Protein AF-A0A4R2F2S1-F1 (afdb_monomer)

Structure (mmCIF, N/CA/C/O backbone):
data_AF-A0A4R2F2S1-F1
#
_entry.id   AF-A0A4R2F2S1-F1
#
loop_
_atom_site.group_PDB
_atom_site.id
_atom_site.type_symbol
_atom_site.label_atom_id
_atom_site.label_alt_id
_atom_site.label_comp_id
_atom_site.label_asym_id
_atom_site.label_entity_id
_atom_site.label_seq_id
_atom_site.pdbx_PDB_ins_code
_atom_site.Cartn_x
_atom_site.Cartn_y
_atom_sit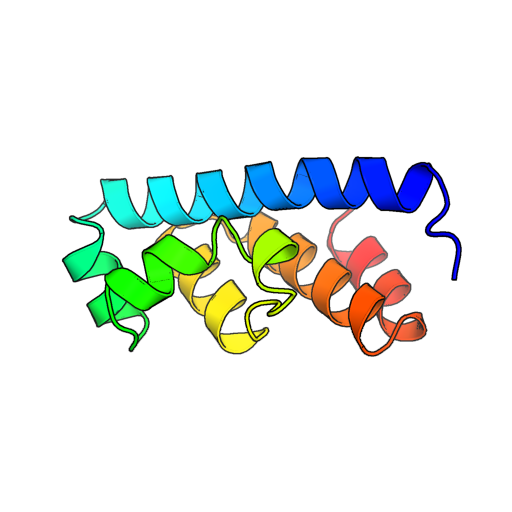e.Cartn_z
_atom_site.occupancy
_atom_site.B_iso_or_equiv
_atom_site.auth_seq_id
_atom_site.auth_comp_id
_atom_site.auth_asym_id
_atom_site.auth_atom_id
_atom_site.pdbx_PDB_model_num
ATOM 1 N N . MET A 1 1 ? 17.774 5.615 18.869 1.00 41.28 1 MET A N 1
ATOM 2 C CA . MET A 1 1 ? 16.301 5.537 18.785 1.00 41.28 1 MET A CA 1
ATOM 3 C C . MET A 1 1 ? 15.948 4.057 18.724 1.00 41.28 1 MET A C 1
ATOM 5 O O . MET A 1 1 ? 16.067 3.455 17.668 1.00 41.28 1 MET A O 1
ATOM 9 N N . LEU A 1 2 ? 15.712 3.431 19.880 1.00 40.88 2 LEU A N 1
ATOM 10 C CA . LEU A 1 2 ? 15.439 1.994 19.966 1.00 40.88 2 LEU A CA 1
ATOM 11 C C . LEU A 1 2 ? 13.942 1.798 19.721 1.00 40.88 2 LEU A C 1
ATOM 13 O O . LEU A 1 2 ? 13.128 2.182 20.555 1.00 40.88 2 LEU A O 1
ATOM 17 N N . CYS A 1 3 ? 13.584 1.285 18.544 1.00 47.91 3 CYS A N 1
ATOM 18 C CA . CYS A 1 3 ? 12.233 0.789 18.308 1.00 47.91 3 CYS A CA 1
ATOM 19 C C . CYS A 1 3 ? 12.007 -0.403 19.243 1.00 47.91 3 CYS A C 1
ATOM 21 O O . CYS A 1 3 ? 12.709 -1.403 19.129 1.00 47.91 3 CYS A O 1
ATOM 23 N N . ASP A 1 4 ? 11.069 -0.256 20.175 1.00 56.50 4 ASP A N 1
ATOM 24 C CA . ASP A 1 4 ? 10.666 -1.280 21.143 1.00 56.50 4 ASP A CA 1
ATOM 25 C C . ASP A 1 4 ? 10.092 -2.524 20.427 1.00 56.50 4 ASP A C 1
ATOM 27 O O . ASP A 1 4 ? 9.549 -2.397 19.324 1.00 56.50 4 ASP A O 1
ATOM 31 N N . ASP A 1 5 ? 10.159 -3.712 21.035 1.00 52.72 5 ASP A N 1
ATOM 32 C CA . ASP A 1 5 ? 9.821 -5.008 20.403 1.00 52.72 5 ASP A CA 1
ATOM 33 C C . ASP A 1 5 ? 8.396 -5.047 19.826 1.00 52.72 5 ASP A C 1
ATOM 35 O O . ASP A 1 5 ? 8.133 -5.631 18.771 1.00 52.72 5 ASP A O 1
ATOM 39 N N . LYS A 1 6 ? 7.460 -4.341 20.468 1.00 54.94 6 LYS A N 1
ATOM 40 C CA . LYS A 1 6 ? 6.078 -4.193 19.980 1.00 54.94 6 LYS A CA 1
ATOM 41 C C . LYS A 1 6 ? 6.005 -3.460 18.640 1.00 54.94 6 LYS A C 1
ATOM 43 O O . LYS A 1 6 ? 5.169 -3.790 17.802 1.00 54.94 6 LYS A O 1
ATOM 48 N N . THR A 1 7 ? 6.893 -2.494 18.423 1.00 57.72 7 THR A N 1
ATOM 49 C CA . THR A 1 7 ? 7.006 -1.750 17.163 1.00 57.72 7 THR A CA 1
ATOM 50 C C . THR A 1 7 ? 7.485 -2.677 16.049 1.00 57.72 7 THR A C 1
ATOM 52 O O . THR A 1 7 ? 6.948 -2.637 14.946 1.00 57.72 7 THR A O 1
ATOM 55 N N . TRP A 1 8 ? 8.427 -3.580 16.342 1.00 52.19 8 TRP A N 1
ATOM 56 C CA . TRP A 1 8 ? 8.944 -4.554 15.377 1.00 52.19 8 TRP A CA 1
ATOM 57 C C . TRP A 1 8 ? 7.906 -5.578 14.927 1.00 52.19 8 TRP A C 1
ATOM 59 O O . TRP A 1 8 ? 7.760 -5.794 13.722 1.00 52.19 8 TRP A O 1
ATOM 69 N N . VAL A 1 9 ? 7.149 -6.157 15.864 1.00 56.53 9 VAL A N 1
ATOM 70 C CA . VAL A 1 9 ? 6.070 -7.112 15.551 1.00 56.53 9 VAL A CA 1
ATOM 71 C C . VAL A 1 9 ? 4.989 -6.451 14.696 1.00 56.53 9 VAL A C 1
ATOM 73 O O . VAL A 1 9 ? 4.544 -7.018 13.698 1.00 56.53 9 VAL A O 1
ATOM 76 N N . PHE A 1 10 ? 4.616 -5.217 15.034 1.00 59.41 10 PHE A N 1
ATOM 77 C CA . PHE A 1 10 ? 3.615 -4.459 14.287 1.00 59.41 10 PHE A CA 1
ATOM 78 C C . PHE A 1 10 ? 4.102 -4.105 12.873 1.00 59.41 10 PHE A C 1
ATOM 80 O O . PHE A 1 10 ? 3.364 -4.252 11.900 1.00 59.41 10 PHE A O 1
ATOM 87 N N . MET A 1 11 ? 5.374 -3.715 12.726 1.00 61.81 11 MET A N 1
ATOM 88 C CA . MET A 1 11 ? 5.975 -3.498 11.409 1.00 61.81 11 MET A CA 1
ATOM 89 C C . MET A 1 11 ? 6.082 -4.801 10.596 1.00 61.81 11 MET A C 1
ATOM 91 O O . MET A 1 11 ? 5.902 -4.767 9.382 1.00 61.81 11 MET A O 1
ATOM 95 N N . MET A 1 12 ? 6.374 -5.956 11.214 1.00 59.91 12 MET A N 1
ATOM 96 C CA . MET A 1 12 ? 6.365 -7.270 10.538 1.00 59.91 12 MET A CA 1
ATOM 97 C C . MET A 1 12 ? 4.993 -7.604 9.955 1.00 59.91 12 MET A C 1
ATOM 99 O O . MET A 1 12 ? 4.891 -7.867 8.761 1.00 59.91 12 MET A O 1
ATOM 103 N N . GLN A 1 13 ? 3.932 -7.465 10.750 1.00 69.31 13 GLN A N 1
ATOM 104 C CA . GLN A 1 13 ? 2.558 -7.670 10.281 1.00 69.31 13 GLN A CA 1
ATOM 105 C C . GLN A 1 13 ? 2.172 -6.722 9.138 1.00 69.31 13 GLN A C 1
ATOM 107 O O . GLN A 1 13 ? 1.356 -7.064 8.281 1.00 69.31 13 GLN A O 1
ATOM 112 N N . TYR A 1 14 ? 2.760 -5.528 9.103 1.00 70.25 14 TYR A N 1
ATOM 113 C CA . TYR A 1 14 ? 2.450 -4.533 8.090 1.00 70.25 14 TYR A CA 1
ATOM 114 C C . TYR A 1 14 ? 3.069 -4.821 6.722 1.00 70.25 14 TYR A C 1
ATOM 116 O O . TYR A 1 14 ? 2.413 -4.604 5.704 1.00 70.25 14 TYR A O 1
ATOM 124 N N . ASP A 1 15 ? 4.296 -5.342 6.675 1.00 71.38 15 ASP A N 1
ATOM 125 C CA . ASP A 1 15 ? 4.900 -5.775 5.408 1.00 71.38 15 ASP A CA 1
ATOM 126 C C . ASP A 1 15 ? 4.107 -6.906 4.780 1.00 71.38 15 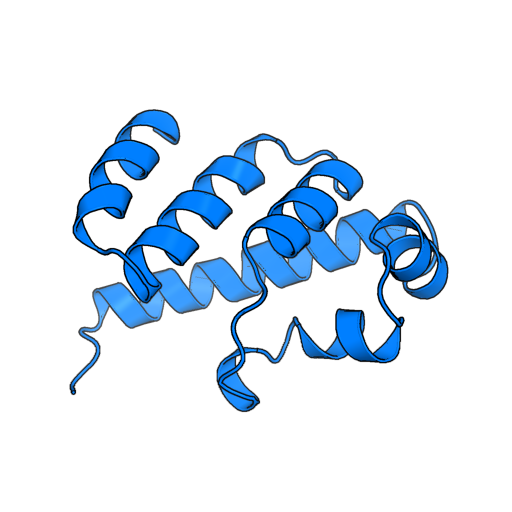ASP A C 1
ATOM 128 O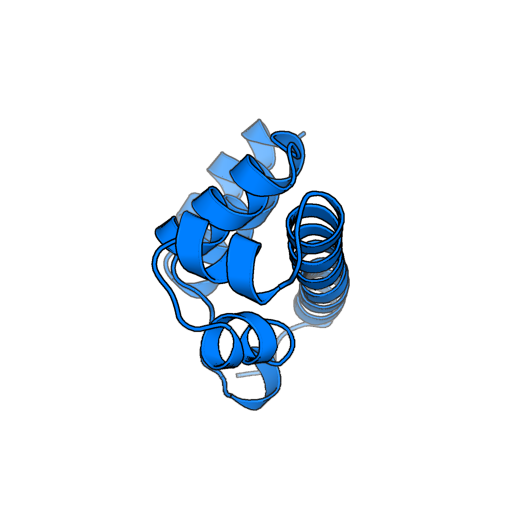 O . ASP A 1 15 ? 3.889 -6.900 3.568 1.00 71.38 15 ASP A O 1
ATOM 132 N N . ASP A 1 16 ? 3.629 -7.837 5.603 1.00 75.06 16 ASP A N 1
ATOM 133 C CA . ASP A 1 16 ? 2.779 -8.928 5.147 1.00 75.06 16 ASP A CA 1
ATOM 134 C C . ASP A 1 16 ? 1.446 -8.395 4.613 1.00 75.06 16 ASP A C 1
ATOM 136 O O . ASP A 1 16 ? 0.990 -8.812 3.546 1.00 75.06 16 ASP A O 1
ATOM 140 N N . LEU A 1 17 ? 0.837 -7.420 5.300 1.00 76.88 17 LEU A N 1
ATOM 141 C CA . LEU A 1 17 ? -0.388 -6.758 4.841 1.00 76.88 17 LEU A CA 1
ATOM 142 C C . LEU A 1 17 ? -0.180 -5.999 3.526 1.00 76.88 17 LEU A C 1
ATOM 144 O O . LEU A 1 17 ? -0.987 -6.147 2.607 1.00 76.88 17 LEU A O 1
ATOM 148 N N . LEU A 1 18 ? 0.895 -5.218 3.407 1.00 78.19 18 LEU A N 1
ATOM 149 C CA . LEU A 1 18 ? 1.214 -4.459 2.199 1.00 78.19 18 LEU A CA 1
ATOM 150 C C . LEU A 1 18 ? 1.542 -5.386 1.027 1.00 78.19 18 LEU A C 1
ATOM 152 O O . LEU A 1 18 ? 1.000 -5.216 -0.065 1.00 78.19 18 LEU A O 1
ATOM 156 N N . SER A 1 19 ? 2.358 -6.412 1.264 1.00 79.38 19 SER A N 1
ATOM 157 C CA . SER A 1 19 ? 2.692 -7.433 0.268 1.00 79.38 19 SER A CA 1
ATOM 158 C C . SER A 1 19 ? 1.446 -8.177 -0.198 1.00 79.38 19 SER A C 1
ATOM 160 O O . SER A 1 19 ? 1.247 -8.355 -1.401 1.00 79.38 19 SER A O 1
ATOM 162 N N . ARG A 1 20 ? 0.550 -8.546 0.727 1.00 81.00 20 ARG A N 1
ATOM 163 C CA . ARG A 1 20 ? -0.730 -9.186 0.399 1.00 81.00 20 ARG A CA 1
ATOM 164 C C . ARG A 1 20 ? -1.636 -8.263 -0.409 1.00 81.00 20 ARG A C 1
ATOM 166 O O . ARG A 1 20 ? -2.203 -8.709 -1.406 1.00 81.00 20 ARG A O 1
ATOM 173 N N . ALA A 1 21 ? -1.753 -6.995 -0.019 1.00 81.69 21 ALA A N 1
ATOM 174 C CA . ALA A 1 21 ? -2.574 -6.017 -0.725 1.00 81.69 21 ALA A CA 1
ATOM 175 C C . ALA A 1 21 ? -2.063 -5.790 -2.156 1.00 81.69 21 ALA A C 1
ATOM 177 O O . ALA A 1 21 ? -2.846 -5.862 -3.103 1.00 81.69 21 ALA A O 1
ATOM 178 N N . ILE A 1 22 ? -0.748 -5.622 -2.338 1.00 81.44 22 ILE A N 1
ATOM 179 C CA . ILE A 1 22 ? -0.120 -5.486 -3.661 1.00 81.44 22 ILE A CA 1
ATOM 180 C C . ILE A 1 22 ? -0.318 -6.759 -4.488 1.00 81.44 22 ILE A C 1
ATOM 182 O O . ILE A 1 22 ? -0.718 -6.672 -5.650 1.00 81.44 22 ILE A O 1
ATOM 186 N N . ALA A 1 23 ? -0.104 -7.943 -3.907 1.00 82.06 23 ALA A N 1
ATOM 187 C CA . ALA A 1 23 ? -0.314 -9.215 -4.596 1.00 82.06 23 ALA A CA 1
ATOM 188 C C . ALA A 1 23 ? -1.777 -9.405 -5.025 1.00 82.06 23 ALA A C 1
ATOM 190 O O . ALA A 1 23 ? -2.040 -9.903 -6.117 1.00 82.06 23 ALA A O 1
ATOM 191 N N . ARG A 1 24 ? -2.743 -8.983 -4.201 1.00 81.31 24 ARG A N 1
ATOM 192 C CA . ARG A 1 24 ? -4.179 -9.080 -4.499 1.00 81.31 24 ARG A CA 1
ATOM 193 C C . ARG A 1 24 ? -4.619 -8.069 -5.555 1.00 81.31 24 ARG A C 1
ATOM 195 O O . ARG A 1 24 ? -5.300 -8.451 -6.508 1.00 81.31 24 ARG A O 1
ATOM 202 N N . ALA A 1 25 ? -4.167 -6.821 -5.441 1.00 80.12 25 ALA A N 1
ATOM 203 C CA . ALA A 1 25 ? -4.324 -5.798 -6.472 1.00 80.12 25 ALA A CA 1
ATOM 204 C C . ALA A 1 25 ? -3.739 -6.266 -7.820 1.00 80.12 25 ALA A C 1
ATOM 206 O O . ALA A 1 25 ? -4.365 -6.080 -8.863 1.00 80.12 25 ALA A O 1
ATOM 207 N N . SER A 1 26 ? -2.602 -6.972 -7.773 1.00 79.44 26 SER A N 1
ATOM 208 C CA . SER A 1 26 ? -1.894 -7.561 -8.924 1.00 79.44 26 SER A CA 1
ATOM 209 C C . SER A 1 26 ? -2.379 -8.965 -9.335 1.00 79.44 26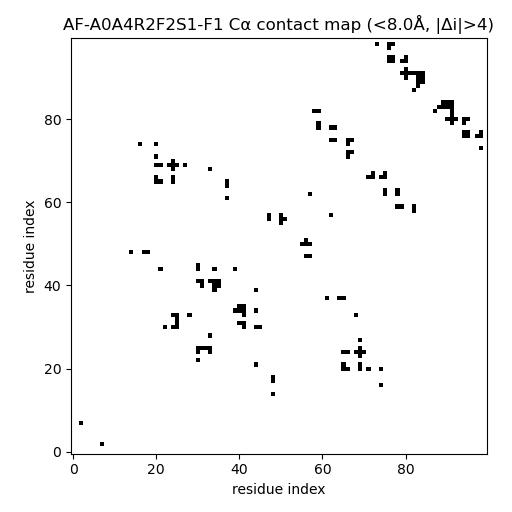 SER A C 1
ATOM 211 O O . SER A 1 26 ? -1.838 -9.563 -10.261 1.00 79.44 26 SER A O 1
ATOM 213 N N . LYS A 1 27 ? -3.373 -9.545 -8.652 1.00 68.25 27 LYS A N 1
ATOM 214 C CA . LYS A 1 27 ? -4.056 -10.780 -9.089 1.00 68.25 27 LYS A CA 1
ATOM 215 C C . LYS A 1 27 ? -5.324 -10.467 -9.881 1.00 68.25 27 LYS A C 1
ATOM 217 O O . LYS A 1 27 ? -5.739 -11.272 -10.704 1.00 68.25 27 LYS A O 1
ATOM 222 N N . ARG A 1 28 ? -5.920 -9.288 -9.660 1.00 61.28 28 ARG A N 1
ATOM 223 C CA . ARG A 1 28 ? -7.043 -8.748 -10.454 1.00 61.28 28 ARG A CA 1
ATOM 224 C C . ARG A 1 28 ? -6.596 -8.132 -11.797 1.00 61.28 28 ARG A C 1
ATOM 226 O O . ARG A 1 28 ? -7.437 -7.684 -12.569 1.00 61.28 28 ARG A O 1
ATOM 233 N N . GLY A 1 29 ? -5.292 -8.113 -12.070 1.00 58.59 29 GLY A N 1
ATOM 234 C CA . GLY A 1 29 ? -4.619 -7.643 -13.289 1.00 58.59 29 GLY A CA 1
ATOM 235 C C . GLY A 1 29 ? -3.103 -7.701 -13.074 1.00 58.59 29 GLY A C 1
ATOM 236 O O . GLY A 1 29 ? -2.697 -7.739 -11.928 1.00 58.59 29 GLY A O 1
ATOM 237 N N . SER A 1 30 ? -2.244 -7.714 -14.099 1.00 79.62 30 SER A N 1
ATOM 238 C CA . SER A 1 30 ? -0.781 -7.782 -13.870 1.00 79.62 30 SER A CA 1
ATOM 239 C C . SER A 1 30 ? -0.271 -6.613 -13.002 1.00 79.62 30 SER A C 1
ATOM 241 O O . SER A 1 30 ? -0.898 -5.554 -12.971 1.00 79.62 30 SER A O 1
ATOM 243 N N . ILE A 1 31 ? 0.886 -6.746 -12.333 1.00 80.50 31 ILE A N 1
ATOM 244 C CA . ILE A 1 31 ? 1.475 -5.656 -11.515 1.00 80.50 31 ILE A CA 1
ATOM 245 C C . ILE A 1 31 ? 1.575 -4.328 -12.283 1.00 80.50 31 ILE A C 1
ATOM 247 O O . ILE A 1 31 ? 1.371 -3.254 -11.726 1.00 80.50 31 ILE A O 1
ATOM 251 N N . ARG A 1 32 ? 1.782 -4.412 -13.602 1.00 82.94 32 ARG A N 1
ATOM 252 C CA . ARG A 1 32 ? 1.785 -3.279 -14.529 1.00 82.94 32 ARG A CA 1
ATOM 253 C C . ARG A 1 32 ? 0.420 -2.603 -14.643 1.00 82.94 32 ARG A C 1
ATOM 255 O O . ARG A 1 32 ? 0.342 -1.379 -14.628 1.00 82.94 32 ARG A O 1
ATOM 262 N N . GLN A 1 33 ? -0.657 -3.381 -14.730 1.00 82.75 33 GLN A N 1
ATOM 263 C CA . GLN A 1 33 ? -2.025 -2.857 -14.727 1.00 82.75 33 GLN A CA 1
ATOM 264 C C . GLN A 1 33 ? -2.399 -2.264 -13.366 1.00 82.75 33 GLN A C 1
ATOM 266 O O . GLN A 1 33 ? -3.072 -1.237 -13.319 1.00 82.75 33 GLN A O 1
ATOM 271 N N . ALA A 1 34 ? -1.959 -2.884 -12.269 1.00 84.19 34 ALA A N 1
ATOM 272 C CA . ALA A 1 34 ? -2.188 -2.354 -10.931 1.00 84.19 34 ALA A CA 1
ATOM 273 C C . ALA A 1 34 ? -1.478 -1.007 -10.729 1.00 84.19 34 ALA A C 1
ATOM 275 O O . ALA A 1 34 ? -2.107 -0.048 -10.289 1.00 84.19 34 ALA A O 1
ATOM 276 N N . ALA A 1 35 ? -0.210 -0.911 -11.138 1.00 86.50 35 ALA A N 1
ATOM 277 C CA . ALA A 1 35 ? 0.576 0.318 -11.079 1.00 86.50 35 ALA A CA 1
ATOM 278 C C . ALA A 1 35 ? -0.059 1.458 -11.896 1.00 86.50 35 ALA A C 1
ATOM 280 O O . ALA A 1 35 ? -0.229 2.562 -11.379 1.00 86.5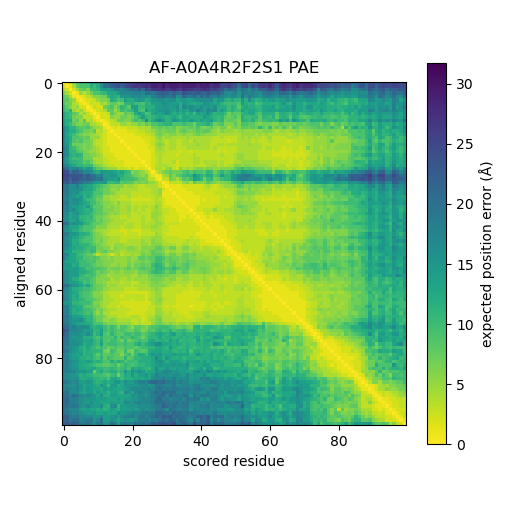0 35 ALA A O 1
ATOM 281 N N . LEU A 1 36 ? -0.517 1.165 -13.120 1.00 86.81 36 LEU A N 1
ATOM 282 C CA . LEU A 1 36 ? -1.258 2.113 -13.962 1.00 86.81 36 LEU A CA 1
ATOM 283 C C . LEU A 1 36 ? -2.518 2.652 -13.271 1.00 86.81 36 LEU A C 1
ATOM 285 O O . LEU A 1 36 ? -2.746 3.858 -13.278 1.00 86.81 36 LEU A O 1
ATOM 289 N N . LYS A 1 37 ? -3.317 1.779 -12.643 1.00 84.44 37 LYS A N 1
ATOM 290 C CA . LYS A 1 37 ? -4.568 2.171 -11.968 1.00 84.44 37 LYS A CA 1
ATOM 291 C C . LYS A 1 37 ? -4.351 3.087 -10.765 1.00 84.44 37 LYS A C 1
ATOM 293 O O . LYS A 1 37 ? -5.229 3.884 -10.456 1.00 84.44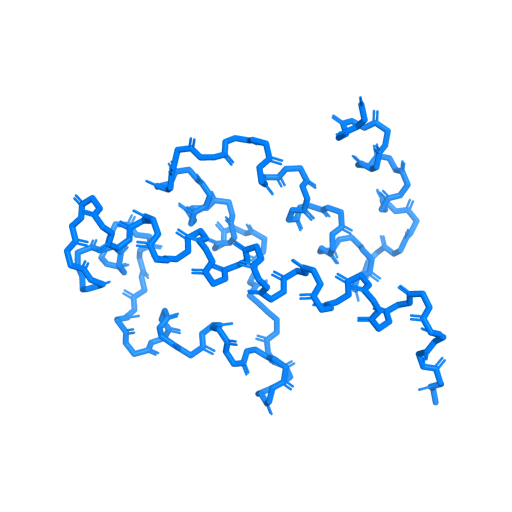 37 LYS A O 1
ATOM 298 N N . ILE A 1 38 ? -3.205 2.980 -10.095 1.00 84.06 38 ILE A N 1
ATOM 299 C CA . ILE A 1 38 ? -2.869 3.813 -8.931 1.00 84.06 38 ILE A CA 1
ATOM 300 C C . ILE A 1 38 ? -1.934 4.986 -9.281 1.00 84.06 38 ILE A C 1
ATOM 302 O O . ILE A 1 38 ? -1.587 5.769 -8.398 1.00 84.06 38 ILE A O 1
ATOM 306 N N . GLY A 1 39 ? -1.566 5.139 -10.560 1.00 85.44 39 GLY A N 1
ATOM 307 C CA . GLY A 1 39 ? -0.789 6.271 -11.071 1.00 85.44 39 GLY A CA 1
ATOM 308 C C . GLY A 1 39 ? 0.717 6.202 -10.801 1.00 85.44 39 GLY A C 1
ATOM 309 O O . GLY A 1 39 ? 1.352 7.243 -10.663 1.00 85.44 39 GLY A O 1
ATOM 310 N N . VAL A 1 40 ? 1.299 5.003 -10.708 1.00 88.62 40 VAL A N 1
ATOM 311 C CA . VAL A 1 40 ? 2.745 4.804 -10.482 1.00 88.62 40 VAL A CA 1
ATOM 312 C C . VAL A 1 40 ? 3.352 3.845 -11.506 1.00 88.62 40 VAL A C 1
ATOM 314 O O . VAL A 1 40 ? 2.642 3.196 -12.273 1.00 88.62 40 VAL A O 1
ATOM 317 N N . THR A 1 41 ? 4.681 3.729 -11.523 1.00 89.38 41 THR A N 1
ATOM 318 C CA . THR A 1 41 ? 5.367 2.711 -12.334 1.00 89.38 41 THR A CA 1
ATOM 319 C C . THR A 1 41 ? 5.324 1.343 -11.651 1.00 89.38 41 THR A C 1
ATOM 321 O O . THR A 1 41 ? 5.284 1.237 -10.425 1.00 89.38 41 THR A O 1
ATOM 324 N N . ASP A 1 42 ? 5.361 0.273 -12.438 1.00 85.31 42 ASP A N 1
ATOM 325 C CA . ASP A 1 42 ? 5.441 -1.108 -11.947 1.00 85.31 42 ASP A CA 1
ATOM 326 C C . ASP A 1 42 ? 6.701 -1.361 -11.109 1.00 85.31 42 ASP A C 1
ATOM 328 O O . ASP A 1 42 ? 6.638 -2.031 -10.076 1.00 85.31 42 ASP A O 1
ATOM 332 N N . VAL A 1 43 ? 7.825 -0.754 -11.496 1.00 86.38 43 VAL A N 1
ATOM 333 C CA . VAL A 1 43 ? 9.067 -0.752 -10.712 1.00 86.38 43 VAL A CA 1
ATOM 334 C C . VAL A 1 43 ? 8.863 -0.072 -9.359 1.00 86.38 43 VAL A C 1
ATOM 336 O O . VAL A 1 43 ? 9.306 -0.605 -8.342 1.00 86.38 43 VAL A O 1
ATOM 339 N N . HIS A 1 44 ? 8.190 1.084 -9.317 1.00 86.31 44 HIS A N 1
ATOM 340 C CA . HIS A 1 44 ? 7.909 1.776 -8.059 1.00 86.31 44 HIS A CA 1
ATOM 341 C C . HIS A 1 44 ? 7.002 0.933 -7.159 1.00 86.31 44 HIS A C 1
ATOM 343 O O . HIS A 1 44 ? 7.355 0.703 -6.006 1.00 86.31 44 HIS A O 1
ATOM 349 N N . LEU A 1 45 ? 5.910 0.383 -7.700 1.00 84.12 45 LEU A N 1
ATOM 350 C CA . LEU A 1 45 ? 4.996 -0.497 -6.966 1.00 84.12 45 LEU A CA 1
ATOM 351 C C . LEU A 1 45 ? 5.712 -1.738 -6.403 1.00 84.12 45 LEU A C 1
ATOM 353 O O . LEU A 1 45 ? 5.522 -2.088 -5.241 1.00 84.12 45 LEU A O 1
ATOM 357 N N . SER A 1 46 ? 6.595 -2.356 -7.192 1.00 81.75 46 SER A N 1
ATOM 358 C CA . SER A 1 46 ? 7.404 -3.510 -6.768 1.00 81.75 46 SER A CA 1
ATOM 359 C C . SER A 1 46 ? 8.426 -3.163 -5.684 1.00 81.75 46 SER A C 1
ATOM 361 O O . SER A 1 46 ? 8.844 -4.034 -4.929 1.00 81.75 46 SER A O 1
ATOM 363 N N . ARG A 1 47 ? 8.861 -1.903 -5.590 1.00 83.69 47 ARG A N 1
ATOM 364 C CA . ARG A 1 47 ? 9.783 -1.448 -4.538 1.00 83.69 47 ARG A CA 1
ATOM 365 C C . ARG A 1 47 ? 9.076 -1.165 -3.217 1.00 83.69 47 ARG A C 1
ATOM 367 O O . ARG A 1 47 ? 9.735 -1.217 -2.185 1.00 83.69 47 ARG A O 1
ATOM 374 N N . LEU A 1 48 ? 7.759 -0.938 -3.220 1.00 82.50 48 LEU A N 1
ATOM 375 C CA . LEU A 1 48 ? 7.008 -0.657 -1.990 1.00 82.50 48 LEU A CA 1
ATOM 376 C C . LEU A 1 48 ? 7.028 -1.828 -1.005 1.00 82.50 48 LEU A C 1
ATOM 378 O O . LEU A 1 48 ? 7.014 -1.589 0.192 1.00 82.50 48 LEU A O 1
ATOM 382 N N . VAL A 1 49 ? 7.137 -3.080 -1.463 1.00 76.19 49 VAL A N 1
ATOM 383 C CA . VAL A 1 49 ? 7.316 -4.234 -0.553 1.00 76.19 49 VAL A CA 1
ATOM 384 C C . VAL A 1 49 ? 8.668 -4.233 0.166 1.00 76.19 49 VAL A C 1
ATOM 386 O O . VAL A 1 49 ? 8.821 -4.898 1.180 1.00 76.19 49 VAL A O 1
ATOM 389 N N . ARG A 1 50 ? 9.640 -3.454 -0.321 1.00 75.88 50 ARG A N 1
ATOM 390 C CA . ARG A 1 50 ? 10.961 -3.261 0.294 1.00 75.88 50 ARG A CA 1
ATOM 391 C C . ARG A 1 50 ? 11.097 -1.883 0.943 1.00 75.88 50 ARG A C 1
ATOM 393 O O . ARG A 1 50 ? 12.209 -1.376 1.100 1.00 75.88 50 ARG A O 1
ATOM 400 N N . TRP A 1 51 ? 9.983 -1.246 1.312 1.00 74.44 51 TRP A N 1
ATOM 401 C CA . TRP A 1 51 ? 9.997 0.108 1.873 1.00 74.44 51 TRP A CA 1
ATOM 402 C C . TRP A 1 51 ? 10.941 0.233 3.080 1.00 74.44 51 TRP A C 1
ATOM 404 O O . TRP A 1 51 ? 11.606 1.257 3.203 1.00 74.44 51 TRP A O 1
ATOM 414 N N . ARG A 1 52 ? 11.087 -0.820 3.902 1.00 68.75 52 ARG A N 1
ATOM 415 C CA . ARG A 1 52 ? 12.043 -0.862 5.024 1.00 68.75 52 ARG A CA 1
ATOM 416 C C . ARG A 1 52 ? 13.504 -0.766 4.592 1.00 68.75 52 ARG A C 1
ATOM 418 O O . ARG A 1 52 ? 14.250 0.003 5.187 1.00 68.75 52 ARG A O 1
ATOM 425 N N . GLU A 1 53 ? 13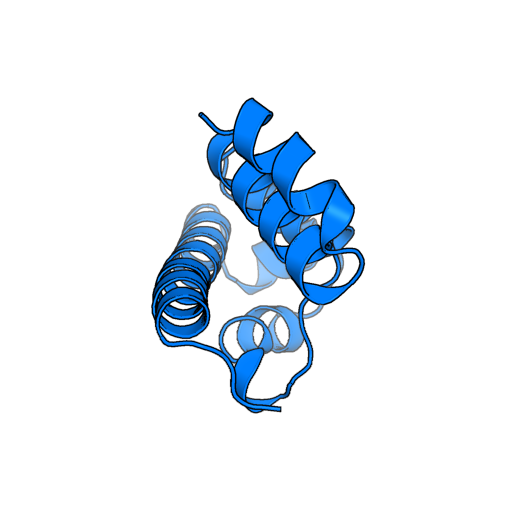.899 -1.493 3.548 1.00 74.88 53 GLU A N 1
ATOM 426 C CA . GLU A 1 53 ? 15.265 -1.440 3.000 1.00 74.88 53 GLU A CA 1
ATOM 427 C C . GLU A 1 53 ? 15.573 -0.050 2.437 1.00 74.88 53 GLU A C 1
ATOM 429 O O . GLU A 1 53 ? 16.670 0.475 2.596 1.00 74.88 53 GLU A O 1
ATOM 434 N N . THR A 1 54 ? 14.576 0.564 1.797 1.00 72.31 54 THR A N 1
ATOM 435 C CA . THR A 1 54 ? 14.704 1.901 1.200 1.00 72.31 54 THR A CA 1
ATOM 436 C C . THR A 1 54 ? 14.452 3.050 2.178 1.00 72.31 54 THR A C 1
ATOM 438 O O . THR A 1 54 ? 14.599 4.201 1.780 1.00 72.31 54 THR A O 1
ATOM 441 N N . GLN A 1 55 ? 14.016 2.751 3.408 1.00 70.06 55 GLN A N 1
ATOM 442 C CA . GLN A 1 55 ? 13.481 3.703 4.396 1.00 70.06 55 GLN A CA 1
ATOM 443 C C . GLN A 1 55 ? 12.426 4.682 3.845 1.00 70.06 55 GLN A C 1
ATOM 445 O O . GLN A 1 55 ? 12.152 5.723 4.437 1.00 70.06 55 GLN A O 1
ATOM 450 N N . ASN A 1 56 ? 11.795 4.337 2.725 1.00 72.00 56 ASN A N 1
ATOM 451 C CA . ASN A 1 56 ? 10.841 5.185 2.027 1.00 72.00 56 ASN A CA 1
ATOM 452 C C . ASN A 1 56 ? 9.450 4.595 2.186 1.00 72.00 56 ASN A C 1
ATOM 454 O O . ASN A 1 56 ? 8.993 3.794 1.368 1.00 72.00 56 ASN A O 1
ATOM 458 N N . PHE A 1 57 ? 8.788 4.988 3.272 1.00 74.25 57 PHE A N 1
ATOM 459 C CA . PHE A 1 57 ? 7.422 4.561 3.529 1.00 74.25 57 PHE A CA 1
ATOM 460 C C . PHE A 1 57 ? 6.467 5.136 2.464 1.00 74.25 57 PHE A C 1
ATOM 462 O O . PHE A 1 57 ? 6.557 6.331 2.155 1.00 74.25 57 PHE A O 1
ATOM 469 N N . PRO A 1 58 ? 5.550 4.330 1.898 1.00 77.38 58 PRO A N 1
ATOM 470 C CA . PRO A 1 58 ? 4.609 4.809 0.892 1.00 77.38 58 PRO A CA 1
ATOM 471 C C . PRO A 1 58 ? 3.703 5.916 1.454 1.00 77.38 58 PRO A C 1
ATOM 473 O O . PRO A 1 58 ? 3.358 5.918 2.635 1.00 77.38 58 PRO A O 1
ATOM 476 N N . SER A 1 59 ? 3.283 6.862 0.611 1.00 78.75 59 SER A N 1
ATOM 477 C CA . SER A 1 59 ? 2.335 7.894 1.042 1.00 78.75 59 SER A CA 1
ATOM 478 C C . SER A 1 59 ? 0.959 7.295 1.358 1.00 78.75 59 SER A C 1
ATOM 480 O O . SER A 1 59 ? 0.552 6.289 0.773 1.00 78.75 59 SER A O 1
ATOM 482 N N . ASN A 1 60 ? 0.204 7.949 2.245 1.00 74.88 60 ASN A N 1
ATOM 483 C CA . ASN A 1 60 ? -1.143 7.511 2.636 1.00 74.88 60 ASN A CA 1
ATOM 484 C C . ASN A 1 60 ? -2.063 7.375 1.420 1.00 74.88 60 ASN A C 1
ATOM 486 O O . ASN A 1 60 ? -2.799 6.403 1.303 1.00 74.88 60 ASN A O 1
ATOM 490 N N . GLU A 1 61 ? -1.979 8.326 0.488 1.00 79.25 61 GLU A N 1
ATOM 491 C CA . GLU A 1 61 ? -2.734 8.299 -0.764 1.00 79.25 61 GLU A CA 1
ATOM 492 C C . GLU A 1 61 ? -2.447 7.024 -1.570 1.00 79.25 61 GLU A C 1
ATOM 494 O O . GLU A 1 61 ? -3.370 6.365 -2.052 1.00 79.25 61 GLU A O 1
ATOM 499 N N . LEU A 1 62 ? -1.173 6.637 -1.674 1.00 81.69 62 LEU A N 1
ATOM 500 C CA . LEU A 1 62 ? -0.770 5.443 -2.407 1.00 81.69 62 LEU A CA 1
ATOM 501 C C . LEU A 1 62 ? -1.240 4.165 -1.700 1.00 81.69 62 LEU A C 1
ATOM 503 O O . LEU A 1 62 ? -1.743 3.251 -2.352 1.00 81.69 62 LEU A O 1
ATOM 507 N N . LEU A 1 63 ? -1.146 4.123 -0.370 1.00 78.62 63 LEU A N 1
ATOM 508 C CA . LEU A 1 63 ? -1.652 3.017 0.445 1.00 78.62 63 LEU A CA 1
ATOM 509 C C . LEU A 1 63 ? -3.167 2.837 0.291 1.00 78.62 63 LEU A C 1
ATOM 511 O O . LEU A 1 63 ? -3.637 1.712 0.103 1.00 78.62 63 LEU A O 1
ATOM 515 N N . PHE A 1 64 ? -3.936 3.929 0.307 1.00 79.31 64 PHE A N 1
ATOM 516 C CA . PHE A 1 64 ? -5.384 3.875 0.103 1.00 79.31 64 PHE A CA 1
ATOM 517 C C . PHE A 1 64 ? -5.751 3.367 -1.290 1.00 79.31 64 PHE A C 1
ATOM 519 O O . PHE A 1 64 ? -6.594 2.475 -1.397 1.00 79.31 64 PHE A O 1
ATOM 526 N N . LYS A 1 65 ? -5.072 3.858 -2.334 1.00 83.44 65 LYS A N 1
ATOM 527 C CA . LYS A 1 65 ? -5.257 3.385 -3.714 1.00 83.44 65 LYS A CA 1
ATOM 528 C C . LYS A 1 65 ? -4.958 1.887 -3.854 1.00 83.44 65 LYS A C 1
ATOM 530 O O . LYS A 1 65 ? -5.707 1.168 -4.514 1.00 83.44 65 LYS A O 1
ATOM 535 N N . ILE A 1 66 ? -3.901 1.387 -3.203 1.00 82.69 66 ILE A N 1
ATOM 536 C CA . ILE A 1 66 ? -3.560 -0.048 -3.192 1.00 82.69 66 ILE A CA 1
ATOM 537 C C . ILE A 1 66 ? -4.650 -0.870 -2.490 1.00 82.69 66 ILE A C 1
ATOM 539 O O . ILE A 1 66 ? -5.088 -1.889 -3.026 1.00 82.69 66 ILE A O 1
ATOM 543 N N . ALA A 1 67 ? -5.107 -0.437 -1.312 1.00 79.88 67 ALA A N 1
ATOM 544 C CA . ALA A 1 67 ? -6.132 -1.145 -0.543 1.00 79.88 67 ALA A CA 1
ATOM 545 C C . ALA A 1 67 ? -7.494 -1.174 -1.260 1.00 79.88 67 ALA A C 1
ATOM 547 O O . ALA A 1 67 ? -8.164 -2.208 -1.281 1.00 79.88 67 ALA A O 1
ATOM 548 N N . GLU A 1 68 ? -7.880 -0.064 -1.893 1.00 82.62 68 GLU A N 1
ATOM 549 C CA . GLU A 1 68 ? -9.078 0.022 -2.730 1.00 82.62 68 GLU A CA 1
ATOM 550 C C . GLU A 1 68 ? -9.004 -0.951 -3.909 1.00 82.62 68 GLU A C 1
ATOM 552 O O . GLU A 1 68 ? -9.919 -1.748 -4.124 1.00 82.62 68 GLU A O 1
ATOM 557 N N . LEU A 1 69 ? -7.873 -0.973 -4.619 1.00 81.56 69 LEU A N 1
ATOM 558 C CA . LEU A 1 69 ? -7.677 -1.875 -5.749 1.00 81.56 69 LEU A CA 1
ATOM 559 C C . LEU A 1 69 ? -7.681 -3.359 -5.326 1.00 81.56 69 LEU A C 1
ATOM 561 O O . LEU A 1 69 ? -8.212 -4.221 -6.038 1.00 81.56 69 LEU A O 1
ATOM 565 N N . ALA A 1 70 ? -7.148 -3.661 -4.140 1.00 79.31 70 ALA A N 1
ATOM 566 C CA . ALA A 1 70 ? -7.198 -4.989 -3.532 1.00 79.31 70 ALA A CA 1
ATOM 567 C C . ALA A 1 70 ? -8.619 -5.407 -3.092 1.00 79.31 70 ALA A C 1
ATOM 569 O O . ALA A 1 70 ? -8.878 -6.602 -2.906 1.00 79.31 70 ALA A O 1
ATOM 570 N N . GLY A 1 71 ? -9.551 -4.452 -2.971 1.00 75.31 71 GLY A N 1
ATOM 571 C CA . GLY A 1 71 ? -10.881 -4.665 -2.399 1.00 75.31 71 GLY A CA 1
ATOM 572 C C . GLY A 1 71 ? -10.828 -5.017 -0.913 1.00 75.31 71 GLY A C 1
ATOM 573 O O . GLY A 1 71 ? -11.647 -5.806 -0.448 1.00 75.31 71 GLY A O 1
ATOM 574 N N . GLU A 1 72 ? -9.830 -4.505 -0.191 1.00 70.56 72 GLU A N 1
ATOM 575 C CA . GLU A 1 72 ? -9.651 -4.744 1.240 1.00 70.56 72 GLU A CA 1
ATOM 576 C C . GLU A 1 72 ? -9.877 -3.441 2.016 1.00 70.56 72 GLU A C 1
ATOM 578 O O . GLU A 1 72 ? -8.941 -2.825 2.521 1.00 70.56 72 GLU A O 1
ATOM 583 N N . ASP A 1 73 ? -11.138 -3.017 2.150 1.00 66.25 73 ASP A N 1
ATOM 584 C CA . ASP A 1 73 ? -11.477 -1.801 2.909 1.00 66.25 73 ASP A CA 1
ATOM 585 C C . ASP A 1 73 ? -11.024 -1.877 4.377 1.00 66.25 73 ASP A C 1
ATOM 587 O O . ASP A 1 73 ? -10.630 -0.868 4.954 1.00 66.25 73 ASP A O 1
ATOM 591 N N . LYS A 1 74 ? -10.949 -3.087 4.951 1.00 65.44 74 LYS A N 1
ATOM 592 C CA . LYS A 1 74 ? -10.393 -3.329 6.296 1.00 65.44 74 LYS A CA 1
ATOM 593 C C . LYS A 1 74 ? -8.882 -3.052 6.404 1.00 65.44 74 LYS A C 1
ATOM 595 O O . LYS A 1 74 ? -8.383 -2.798 7.500 1.00 65.44 74 LYS A O 1
ATOM 600 N N . ILE A 1 75 ? -8.147 -3.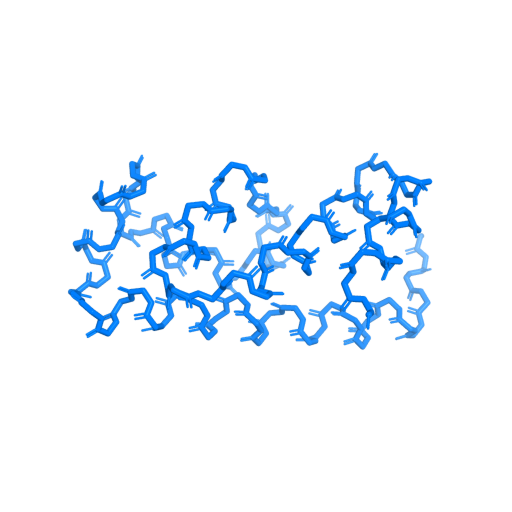088 5.287 1.00 66.69 75 ILE A N 1
ATOM 601 C CA . ILE A 1 75 ? -6.716 -2.747 5.244 1.00 66.69 75 ILE A CA 1
ATOM 602 C C . ILE A 1 75 ? -6.511 -1.223 5.251 1.00 66.69 75 ILE A C 1
ATOM 604 O O . ILE A 1 75 ? -5.506 -0.759 5.786 1.00 66.69 75 ILE A O 1
ATOM 608 N N . LYS A 1 76 ? -7.462 -0.424 4.741 1.00 65.00 76 LYS A N 1
ATOM 609 C CA . LYS A 1 76 ? -7.353 1.050 4.725 1.00 65.00 76 LYS A CA 1
ATOM 610 C C . LYS A 1 76 ? -7.159 1.621 6.134 1.00 65.00 76 LYS A C 1
ATOM 612 O O . LYS A 1 76 ? -6.297 2.473 6.332 1.00 65.00 76 LYS A O 1
ATOM 617 N N . SER A 1 77 ? -7.896 1.106 7.118 1.00 62.69 77 SER A N 1
ATOM 618 C CA . SER A 1 77 ? -7.778 1.498 8.529 1.00 62.69 77 SER A CA 1
ATOM 619 C C . SER A 1 77 ? -6.401 1.149 9.102 1.00 62.69 77 SER A C 1
ATOM 621 O O . SER A 1 77 ? -5.768 1.986 9.735 1.00 62.69 77 SER A O 1
ATOM 623 N N . HIS A 1 78 ? -5.885 -0.048 8.806 1.00 67.94 78 HIS A N 1
ATOM 624 C CA . HIS A 1 78 ? -4.540 -0.465 9.222 1.00 67.94 78 HIS A CA 1
ATOM 625 C C . HIS A 1 78 ? -3.460 0.424 8.599 1.00 67.94 78 HIS A C 1
ATOM 627 O O . HIS A 1 78 ? -2.495 0.804 9.265 1.00 67.94 78 HIS A O 1
ATOM 633 N N . PHE A 1 79 ? -3.646 0.811 7.335 1.00 65.81 79 PHE A N 1
ATOM 634 C CA . PHE A 1 79 ? -2.733 1.705 6.646 1.00 65.81 79 PHE A CA 1
ATOM 635 C C . PHE A 1 79 ? -2.719 3.121 7.231 1.00 65.81 79 PHE A C 1
ATOM 637 O O . PHE A 1 79 ? -1.636 3.675 7.432 1.00 65.81 79 PHE A O 1
ATOM 644 N N . ALA A 1 80 ? -3.886 3.652 7.597 1.00 64.06 80 ALA A N 1
ATOM 645 C CA . ALA A 1 80 ? -4.016 4.933 8.285 1.00 64.06 80 ALA A CA 1
ATOM 646 C C . ALA A 1 80 ? -3.362 4.932 9.682 1.00 64.06 80 ALA A C 1
ATOM 648 O O . ALA A 1 80 ? -2.665 5.887 10.022 1.00 64.06 80 ALA A O 1
ATOM 649 N N . ILE A 1 81 ? -3.505 3.845 10.458 1.00 65.75 81 ILE A N 1
ATOM 650 C CA . ILE A 1 81 ? -2.864 3.699 11.781 1.00 65.75 81 ILE A CA 1
ATOM 651 C C . ILE A 1 81 ? -1.343 3.814 11.668 1.00 65.75 81 ILE A C 1
ATOM 653 O O . ILE A 1 81 ? -0.724 4.540 12.441 1.00 65.75 81 ILE A O 1
ATOM 657 N N . MET A 1 82 ? -0.726 3.121 10.709 1.00 67.06 82 MET A N 1
ATOM 658 C CA . MET A 1 82 ? 0.734 3.138 10.555 1.00 67.06 82 MET A CA 1
ATOM 659 C C . MET A 1 82 ? 1.275 4.461 10.039 1.00 67.06 82 MET A C 1
ATOM 661 O O . MET A 1 82 ? 2.298 4.936 10.530 1.00 67.06 82 MET A O 1
ATOM 665 N N . ALA A 1 83 ? 0.580 5.075 9.084 1.00 64.00 83 ALA A N 1
ATOM 666 C CA . ALA A 1 83 ? 0.912 6.416 8.633 1.00 64.00 83 ALA A CA 1
ATOM 667 C C . ALA A 1 83 ? 0.908 7.420 9.792 1.00 64.00 83 ALA A C 1
ATOM 669 O O . ALA A 1 83 ? 1.840 8.216 9.923 1.00 64.00 83 ALA A O 1
ATOM 670 N N . ALA A 1 84 ? -0.107 7.335 10.655 1.00 61.16 84 ALA A N 1
ATOM 671 C CA . ALA A 1 84 ? -0.170 8.120 11.873 1.00 61.16 84 ALA A CA 1
ATOM 672 C C . ALA A 1 84 ? 0.976 7.747 12.829 1.00 61.16 84 ALA A C 1
ATOM 674 O O . ALA A 1 84 ? 1.723 8.625 13.220 1.00 61.16 84 ALA A O 1
ATOM 675 N N . LYS A 1 85 ? 1.249 6.470 13.126 1.00 64.12 85 LYS A N 1
ATOM 676 C CA . LYS A 1 85 ? 2.377 6.099 14.014 1.00 64.12 85 LYS A CA 1
ATOM 677 C C . LYS A 1 85 ? 3.740 6.617 13.546 1.00 64.12 85 LYS A C 1
ATOM 679 O O . LYS A 1 85 ? 4.568 6.953 14.386 1.00 64.12 85 LYS A O 1
ATOM 684 N N . LEU A 1 86 ? 3.978 6.672 12.235 1.00 63.78 86 LEU A N 1
ATOM 685 C CA . LEU A 1 86 ? 5.258 7.100 11.664 1.00 63.78 86 LEU A CA 1
ATOM 686 C C . LEU A 1 86 ? 5.414 8.624 11.558 1.00 63.78 86 LEU A C 1
ATOM 688 O O . LEU A 1 86 ? 6.540 9.108 11.631 1.00 63.78 86 LEU A O 1
ATOM 692 N N . LYS A 1 87 ? 4.322 9.373 11.355 1.00 61.19 87 LYS A N 1
ATOM 693 C CA . LYS A 1 87 ? 4.368 10.834 11.146 1.00 61.19 87 LYS A CA 1
ATOM 694 C C . LYS A 1 87 ? 3.742 11.647 12.278 1.00 61.19 87 LYS A C 1
ATOM 696 O O . LYS A 1 87 ? 4.250 12.711 12.604 1.00 61.19 87 LYS A O 1
ATOM 701 N N . GLU A 1 88 ? 2.658 11.150 12.865 1.00 62.53 88 GLU A N 1
ATOM 702 C CA . GLU A 1 88 ? 1.809 11.828 13.856 1.00 62.53 88 GLU A CA 1
ATOM 703 C C . GLU A 1 88 ? 1.275 10.815 14.896 1.00 62.53 88 GLU A C 1
ATOM 705 O O . GLU A 1 88 ? 0.115 10.386 14.828 1.00 62.53 88 GLU A O 1
ATOM 710 N N . PRO A 1 89 ? 2.124 10.366 15.845 1.00 60.97 89 PRO A N 1
ATOM 711 C CA . PRO A 1 89 ? 1.842 9.217 16.711 1.00 60.97 89 PRO A CA 1
ATOM 712 C C . PRO A 1 89 ? 0.546 9.341 17.516 1.00 60.97 89 PRO A C 1
ATOM 714 O O . PRO A 1 89 ? -0.113 8.339 17.788 1.00 60.97 89 PRO A O 1
ATOM 717 N N . GLU A 1 90 ? 0.144 10.564 17.855 1.00 55.19 90 GLU A N 1
ATOM 718 C CA . GLU A 1 90 ? -1.068 10.862 18.622 1.00 55.19 90 GLU A CA 1
ATOM 719 C C . GLU A 1 90 ? -2.348 10.479 17.863 1.00 55.19 90 GLU A C 1
ATOM 721 O O . GLU A 1 90 ? -3.270 9.908 18.448 1.00 55.19 90 GLU A O 1
ATOM 726 N N . LEU A 1 91 ? -2.373 10.671 16.538 1.00 53.50 91 LEU A N 1
ATOM 727 C CA . LEU A 1 91 ? -3.514 10.305 15.692 1.00 53.50 91 LEU A CA 1
ATOM 728 C C . LEU A 1 91 ? -3.674 8.791 15.525 1.00 53.50 91 LEU A C 1
ATOM 730 O O . LEU A 1 91 ? -4.757 8.319 15.172 1.00 53.50 91 LEU A O 1
ATOM 734 N N . SER A 1 92 ? -2.626 8.006 15.795 1.00 55.28 92 SER A N 1
ATOM 735 C CA . SER A 1 92 ? -2.678 6.553 15.609 1.00 55.28 92 SER A CA 1
ATOM 736 C C . SER A 1 92 ? -3.715 5.882 16.506 1.00 55.28 92 SER A C 1
ATOM 738 O O . SER A 1 92 ? -4.427 4.987 16.054 1.00 55.28 92 SER A O 1
ATOM 740 N N . THR A 1 93 ? -3.879 6.382 17.731 1.00 56.81 93 THR A N 1
ATOM 741 C CA . THR A 1 93 ? -4.858 5.875 18.704 1.00 56.81 93 THR A CA 1
ATOM 742 C C . THR A 1 93 ? -6.308 6.103 18.271 1.00 56.81 93 THR A C 1
ATOM 744 O O . THR A 1 93 ? -7.183 5.297 18.589 1.00 56.81 93 THR A O 1
ATOM 747 N N . VAL A 1 94 ? -6.581 7.169 17.508 1.00 56.31 94 VAL A N 1
ATOM 748 C CA . VAL A 1 94 ? -7.916 7.451 16.957 1.00 56.31 94 VAL A CA 1
ATOM 749 C C . VAL A 1 94 ? -8.259 6.438 15.869 1.00 56.31 94 VAL A C 1
ATOM 751 O O . VAL A 1 94 ? -9.352 5.875 15.874 1.00 56.31 94 VAL A O 1
ATOM 754 N N . TYR A 1 95 ? -7.314 6.145 14.974 1.00 54.94 95 TYR A N 1
ATOM 755 C CA . TYR A 1 95 ? -7.526 5.151 13.925 1.00 54.94 95 TYR A CA 1
ATOM 756 C C . TYR A 1 95 ? -7.566 3.711 14.460 1.00 54.94 95 TYR A C 1
ATOM 758 O O . TYR A 1 95 ? -8.322 2.900 13.929 1.00 54.94 95 TYR A O 1
ATOM 766 N N . GLU A 1 96 ? -6.828 3.389 15.529 1.00 57.91 96 GLU A N 1
ATOM 767 C CA . GLU A 1 96 ? -6.894 2.076 16.195 1.00 57.91 96 GLU A CA 1
ATOM 768 C C . GLU A 1 96 ? -8.302 1.761 16.714 1.00 57.91 96 GLU A C 1
ATOM 770 O O . GLU A 1 96 ? -8.785 0.641 16.546 1.00 57.91 96 GLU A O 1
ATOM 775 N N . ARG A 1 97 ? -9.001 2.764 17.259 1.00 57.91 97 ARG A N 1
ATOM 776 C CA . ARG A 1 97 ? -10.397 2.636 17.715 1.00 57.91 97 ARG A CA 1
ATOM 777 C C . ARG A 1 97 ? -11.407 2.461 16.582 1.00 57.91 97 ARG A C 1
ATOM 779 O O . ARG A 1 97 ? -12.494 1.962 16.824 1.00 57.91 97 ARG A O 1
ATOM 786 N N . LEU A 1 98 ? -11.073 2.898 15.369 1.00 52.94 98 LEU A N 1
ATOM 787 C CA . LEU A 1 98 ? -11.924 2.740 14.183 1.00 52.94 98 LEU A CA 1
ATOM 788 C C . LEU A 1 98 ? -11.683 1.408 13.456 1.00 52.94 98 LEU A C 1
ATOM 790 O O . LEU A 1 98 ? -12.479 1.018 12.604 1.00 52.94 98 LEU A O 1
ATOM 794 N N . ALA A 1 99 ? -10.559 0.745 13.735 1.00 52.41 99 ALA A N 1
ATOM 795 C CA . ALA A 1 99 ? -10.178 -0.530 13.133 1.00 52.41 99 ALA A CA 1
ATOM 796 C C . ALA A 1 99 ? -10.542 -1.754 13.994 1.00 52.41 99 ALA A C 1
ATOM 798 O O . ALA A 1 99 ? -10.424 -2.878 13.499 1.00 52.41 99 ALA A O 1
ATOM 799 N N . SER A 1 100 ? -10.931 -1.528 15.254 1.00 52.12 100 SER A N 1
ATOM 800 C CA . SER A 1 100 ? -11.421 -2.535 16.207 1.00 52.12 100 SER A CA 1
ATOM 801 C C . SER A 1 100 ? -12.932 -2.718 16.094 1.00 52.12 100 SER A C 1
ATOM 803 O O . SER A 1 100 ? -13.370 -3.875 16.277 1.00 52.12 100 SER A O 1
#

Organism: NCBI:txid552357

Mean predicted aligned error: 9.02 Å

Secondary structure (DSSP, 8-state):
----HHHHHHHHHHHHHHHHHHHHHTTSS-HHHHHHHHTS-HHHHHHHTTHHHHT-PPPHHHHHHHHHHHT-HHHHHHHHHHHHHHH-HHHHHHHHHHH-

Radius of gyration: 13.44 Å; Cα contacts (8 Å, |Δi|>4): 92; chains: 1; bounding box: 28×23×36 Å

Foldseek 3Di:
DDDDPVNVVLVVVVLVLLVLLLVLLCVVDHLQVSQVQLVHGSVVSVCQSVCVVVVNHDDLSSQCSSCVSSVNPLVNLSSVLVVCVVPPNVCNVVSVVVSD

Sequence (100 aa):
MLCDDKTWVFMMQYDDLLSRAIARASKRGSIRQAALKIGVTDVHLSRLVRWR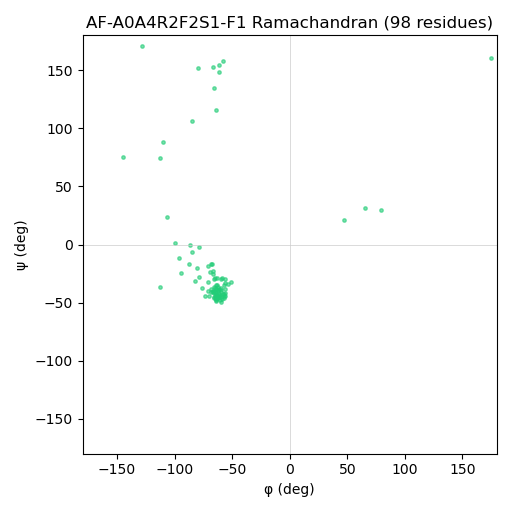ETQNFPSNELLFKIAELAGEDKIKSHFAIMAAKLKEPELSTVYERLAS

Solvent-accessible surface area (backbone atoms only — not comparable to full-atom values): 5518 Å² total; per-residue (Å²): 136,83,80,51,71,70,55,52,57,53,51,53,55,45,50,54,49,51,42,48,28,50,52,42,22,27,69,80,36,54,52,57,55,37,16,57,76,64,73,47,50,42,69,58,57,63,44,56,69,42,19,77,85,67,71,51,74,78,53,68,70,57,51,42,44,39,18,57,63,36,70,34,71,77,48,39,38,57,50,50,21,50,54,20,52,76,76,40,55,78,56,17,62,61,35,50,67,74,63,108

pLDDT: mean 70.67, std 11.75, range [40.88, 89.38]